Protein AF-A0A914DHG6-F1 (afdb_monomer_lite)

pLDDT: mean 71.98, std 15.8, range [32.78, 95.81]

Sequence (104 aa):
MEQVLNMDELKRLSQNQRNQMISGLKQQESMVSSSDRDVKLIAYLQTSIMEAADRCLQGCISKPGARLTKDEKNCLERCMNPYNKSCELLQRLQSDYFNEFQEY

InterPro domains:
  IPR004217 Tim10-like [PF02953] (42-88)
  IPR035427 Tim10-like domain superfamily [G3DSA:1.10.287.810] (41-96)
  IPR035427 Tim10-like domain superfamily [SSF144122] (45-97)

Organism: NCBI:txid290746

Radius of gyration: 16.19 Å; chains: 1; bounding box: 39×26×45 Å

Secondary structure (DSSP, 8-state):
------HHHHHHS-HHHHHHHHHHHHHHHHHS-TT-HHHHHHHHHHHHHHHHHHHHHHHH-SS--SS--HHHHHHHHHHHHHHHHHHHHHHHHHHHHHHHTT--

Structure (mmCIF, N/CA/C/O backbone):
data_AF-A0A914DHG6-F1
#
_entry.id   AF-A0A914DHG6-F1
#
loop_
_atom_site.group_PDB
_atom_site.id
_atom_site.type_symbol
_atom_site.label_atom_id
_atom_site.label_alt_id
_atom_site.label_comp_id
_atom_site.label_asym_id
_atom_site.label_entity_id
_atom_site.label_seq_id
_atom_site.pdbx_PDB_ins_code
_atom_site.Cartn_x
_atom_site.Cartn_y
_atom_site.Cartn_z
_atom_site.occupancy
_atom_site.B_iso_or_equiv
_atom_site.auth_seq_id
_atom_site.auth_comp_id
_atom_site.auth_asym_id
_atom_site.auth_atom_id
_atom_site.pdbx_PDB_model_num
ATOM 1 N N . MET A 1 1 ? -4.533 1.995 -17.298 1.00 32.78 1 MET A N 1
ATOM 2 C CA . MET A 1 1 ? -5.112 1.008 -16.362 1.00 32.78 1 MET A CA 1
ATOM 3 C C . MET A 1 1 ? -4.865 1.509 -14.951 1.00 32.78 1 MET A C 1
ATOM 5 O O . MET A 1 1 ? -3.813 1.238 -14.395 1.00 32.78 1 MET A O 1
ATOM 9 N N . GLU A 1 2 ? -5.788 2.287 -14.392 1.00 36.00 2 GLU A N 1
ATOM 10 C CA . GLU A 1 2 ? -5.742 2.650 -12.973 1.00 36.00 2 GLU A CA 1
ATOM 11 C C . GLU A 1 2 ? -6.435 1.543 -12.178 1.00 36.00 2 GLU A C 1
ATOM 13 O O . GLU A 1 2 ? -7.648 1.554 -11.984 1.00 36.00 2 GLU A O 1
ATOM 18 N N . GLN A 1 3 ? -5.670 0.543 -11.743 1.00 43.53 3 GLN A N 1
ATOM 19 C CA . GLN A 1 3 ? -6.111 -0.317 -10.649 1.00 43.53 3 GLN A CA 1
ATOM 20 C C . GLN A 1 3 ? -5.883 0.453 -9.349 1.00 43.53 3 GLN A C 1
ATOM 22 O O . GLN A 1 3 ? -4.907 0.243 -8.634 1.00 43.53 3 GLN A O 1
ATOM 27 N N . VAL A 1 4 ? -6.775 1.406 -9.072 1.00 44.69 4 VAL A N 1
ATOM 28 C CA . VAL A 1 4 ? -6.889 1.992 -7.738 1.00 44.69 4 VAL A CA 1
ATOM 29 C C . VAL A 1 4 ? -7.330 0.855 -6.825 1.00 44.69 4 VAL A C 1
ATOM 31 O O . VAL A 1 4 ? -8.473 0.408 -6.897 1.00 44.69 4 VAL A O 1
ATOM 34 N N . LEU A 1 5 ? -6.399 0.344 -6.016 1.00 49.69 5 LEU A N 1
ATOM 35 C CA . LEU A 1 5 ? -6.675 -0.630 -4.963 1.00 49.69 5 LEU A CA 1
ATOM 36 C C . LEU A 1 5 ? -7.847 -0.113 -4.125 1.00 49.69 5 LEU A C 1
ATOM 38 O O . L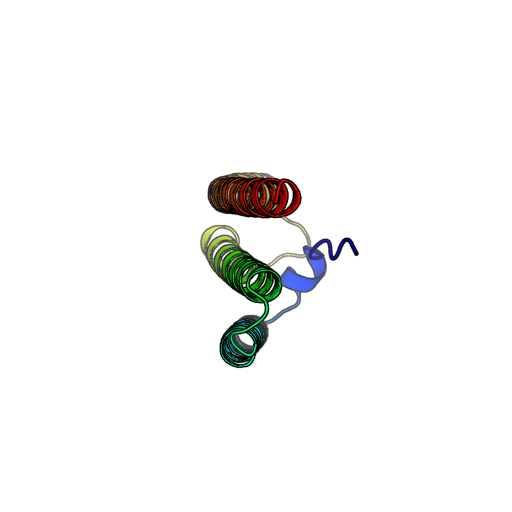EU A 1 5 ? -7.734 0.875 -3.396 1.00 49.69 5 LEU A O 1
ATOM 42 N N . ASN A 1 6 ? -9.000 -0.757 -4.279 1.00 50.97 6 ASN A N 1
ATOM 43 C CA . ASN A 1 6 ? -10.218 -0.350 -3.612 1.00 50.97 6 ASN A CA 1
ATOM 44 C C . ASN A 1 6 ? -10.088 -0.690 -2.121 1.00 50.97 6 ASN A C 1
ATOM 46 O O . ASN A 1 6 ? -10.106 -1.853 -1.715 1.00 50.97 6 ASN A O 1
ATOM 50 N N . MET A 1 7 ? -9.938 0.345 -1.294 1.00 46.38 7 MET A N 1
ATOM 51 C CA . MET A 1 7 ? -9.759 0.221 0.155 1.00 46.38 7 MET A CA 1
ATOM 52 C C . MET A 1 7 ? -10.894 -0.551 0.844 1.00 46.38 7 MET A C 1
ATOM 54 O O . MET A 1 7 ? -10.686 -1.103 1.924 1.00 46.38 7 MET A O 1
ATOM 58 N N . ASP A 1 8 ? -12.085 -0.612 0.244 1.00 49.22 8 ASP A N 1
ATOM 59 C CA . ASP A 1 8 ? -13.209 -1.390 0.773 1.00 49.22 8 ASP A CA 1
ATOM 60 C C . ASP A 1 8 ? -13.104 -2.892 0.466 1.00 49.22 8 ASP A C 1
ATOM 62 O O . ASP A 1 8 ? -13.642 -3.715 1.209 1.00 49.22 8 ASP A O 1
ATOM 66 N N . GLU A 1 9 ? -12.355 -3.268 -0.567 1.00 52.91 9 GLU A N 1
ATOM 67 C CA . GLU A 1 9 ? -12.056 -4.660 -0.908 1.00 52.91 9 GLU A CA 1
ATOM 68 C C . GLU A 1 9 ? -10.963 -5.220 0.014 1.00 52.91 9 GLU A C 1
ATOM 70 O O . GLU A 1 9 ? -11.119 -6.303 0.576 1.00 52.91 9 GLU A O 1
ATOM 75 N N . LEU A 1 10 ? -9.931 -4.420 0.316 1.00 50.31 10 LEU A N 1
ATOM 76 C CA . LEU A 1 10 ? -8.882 -4.762 1.290 1.00 50.31 10 LEU A CA 1
ATOM 77 C C . LEU A 1 10 ? -9.419 -5.010 2.712 1.00 50.31 10 LEU A C 1
ATOM 79 O O . LEU A 1 10 ? -8.898 -5.869 3.429 1.00 50.31 10 LEU A O 1
ATOM 83 N N . LYS A 1 11 ? -10.482 -4.295 3.111 1.00 50.12 11 LYS A N 1
ATOM 84 C CA . LYS A 1 11 ? -11.182 -4.503 4.395 1.00 50.12 11 LYS A CA 1
ATOM 85 C C . LYS A 1 11 ? -11.941 -5.827 4.459 1.00 50.12 11 LYS A C 1
ATOM 87 O O . LYS A 1 11 ? -12.147 -6.348 5.552 1.00 50.12 11 LYS A O 1
ATOM 92 N N . ARG A 1 12 ? -12.400 -6.340 3.313 1.00 55.03 12 ARG A N 1
ATOM 93 C CA . ARG A 1 12 ? -13.192 -7.576 3.221 1.00 55.03 12 ARG A CA 1
ATOM 94 C C . ARG A 1 12 ? -12.335 -8.833 3.161 1.00 55.03 12 ARG A C 1
ATOM 96 O O . ARG A 1 12 ? -12.843 -9.914 3.445 1.00 55.03 12 ARG A O 1
ATOM 103 N N . LEU A 1 13 ? -11.056 -8.700 2.823 1.00 54.78 13 LEU A N 1
ATOM 104 C CA . LEU A 1 13 ? -10.140 -9.829 2.780 1.00 54.78 13 LEU A CA 1
ATOM 105 C C . LEU A 1 13 ? -9.764 -10.246 4.203 1.00 54.78 13 LEU A C 1
ATOM 107 O O . LEU A 1 13 ? -9.200 -9.467 4.976 1.00 54.78 13 LEU A O 1
ATOM 111 N N . SER A 1 14 ? -10.063 -11.499 4.545 1.00 60.28 14 SER A N 1
ATOM 112 C CA . SER A 1 14 ? -9.537 -12.116 5.765 1.00 60.28 14 SER A CA 1
ATOM 113 C C . SER A 1 14 ? -8.003 -12.128 5.734 1.00 60.28 14 SER A C 1
ATOM 115 O O . SER A 1 14 ? -7.396 -12.137 4.662 1.00 60.28 14 SER A O 1
ATOM 117 N N . GLN A 1 15 ? -7.363 -12.182 6.905 1.00 60.97 15 GLN A N 1
ATOM 118 C CA . GLN A 1 15 ? -5.902 -12.280 7.034 1.00 60.97 15 GLN A CA 1
ATOM 119 C C . GLN A 1 15 ? -5.308 -13.367 6.112 1.00 60.97 15 GLN A C 1
ATOM 121 O O . GLN A 1 15 ? -4.309 -13.147 5.436 1.00 60.97 15 GLN A O 1
ATOM 126 N N . ASN A 1 16 ? -5.980 -14.520 6.016 1.00 58.94 16 ASN A N 1
ATOM 127 C CA . ASN A 1 16 ? -5.567 -15.622 5.147 1.00 58.94 16 ASN A CA 1
ATOM 128 C C . ASN A 1 16 ? -5.695 -15.294 3.654 1.00 58.94 16 ASN A C 1
ATOM 130 O O . ASN A 1 16 ? -4.815 -15.661 2.882 1.00 58.94 16 ASN A O 1
ATOM 134 N N . GLN A 1 17 ? -6.744 -14.582 3.238 1.00 64.62 17 GLN A N 1
ATOM 135 C CA . GLN A 1 17 ? -6.901 -14.156 1.844 1.00 64.62 17 GLN A CA 1
ATOM 136 C C . GLN A 1 17 ? -5.867 -13.095 1.451 1.00 64.62 17 GLN A C 1
ATOM 138 O O . GLN A 1 17 ? -5.327 -13.161 0.350 1.00 64.62 17 GLN A O 1
ATOM 143 N N . ARG A 1 18 ? -5.534 -12.160 2.355 1.00 66.44 18 ARG A N 1
ATOM 144 C CA . ARG A 1 18 ? -4.437 -11.202 2.133 1.00 66.44 18 ARG A CA 1
ATOM 145 C C . ARG A 1 18 ? -3.102 -11.925 1.944 1.00 66.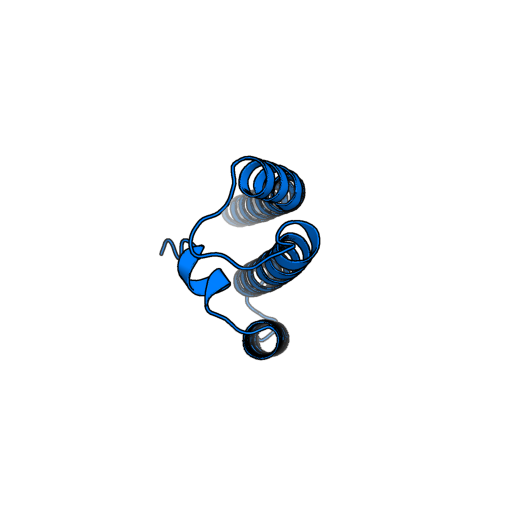44 18 ARG A C 1
ATOM 147 O O . ARG A 1 18 ? -2.405 -11.672 0.966 1.00 66.44 18 ARG A O 1
ATOM 154 N N . ASN A 1 19 ? -2.804 -12.894 2.810 1.00 67.88 19 ASN A N 1
ATOM 155 C CA . ASN A 1 19 ? -1.587 -13.705 2.721 1.00 67.88 19 ASN A CA 1
ATOM 156 C C . ASN A 1 19 ? -1.515 -14.519 1.421 1.00 67.88 19 ASN A C 1
ATOM 158 O O . ASN A 1 19 ? -0.463 -14.565 0.786 1.00 67.88 19 ASN A O 1
ATOM 162 N N . GLN A 1 20 ? -2.629 -15.126 0.997 1.00 71.75 20 GLN A N 1
ATOM 163 C CA . GLN A 1 20 ? -2.702 -15.860 -0.270 1.00 71.75 20 GLN A CA 1
ATOM 164 C C . GLN A 1 20 ? -2.444 -14.945 -1.471 1.00 71.75 20 GLN A C 1
ATOM 166 O O . GLN A 1 20 ? -1.668 -15.302 -2.355 1.00 71.75 20 GLN A O 1
ATOM 171 N N . MET A 1 21 ? -3.015 -13.741 -1.478 1.00 67.88 21 MET A N 1
ATOM 172 C CA . MET A 1 21 ? -2.834 -12.789 -2.574 1.00 67.88 21 MET A CA 1
ATOM 173 C C . MET A 1 21 ? -1.386 -12.271 -2.652 1.00 67.88 21 MET A C 1
ATOM 175 O O . MET A 1 21 ? -0.796 -12.274 -3.730 1.00 67.88 21 MET A O 1
ATOM 179 N N . ILE A 1 22 ? -0.772 -11.925 -1.511 1.00 68.88 22 ILE A N 1
ATOM 180 C CA . ILE A 1 22 ? 0.653 -11.547 -1.435 1.00 68.88 22 ILE A CA 1
ATOM 181 C C . ILE A 1 22 ? 1.544 -12.700 -1.913 1.00 68.88 22 ILE A C 1
ATOM 183 O O . ILE A 1 22 ? 2.493 -12.482 -2.662 1.00 68.88 22 ILE A O 1
ATOM 187 N N . SER A 1 23 ? 1.239 -13.937 -1.510 1.00 70.25 23 SER A N 1
ATOM 188 C CA . SER A 1 23 ? 2.006 -15.108 -1.948 1.00 70.25 23 SER A CA 1
ATOM 189 C C . SER A 1 23 ? 1.905 -15.341 -3.458 1.00 70.25 23 SER A C 1
ATOM 191 O O . SER A 1 23 ? 2.910 -15.664 -4.085 1.00 70.25 23 SER A O 1
ATOM 193 N N . GLY A 1 24 ? 0.729 -15.096 -4.047 1.00 69.25 24 GLY A N 1
ATOM 194 C CA . GLY A 1 24 ? 0.508 -15.179 -5.487 1.00 69.25 24 GLY A CA 1
ATOM 195 C C . GLY A 1 24 ? 1.314 -14.137 -6.259 1.00 69.25 24 GLY A C 1
ATOM 196 O O . GLY A 1 24 ? 1.945 -14.484 -7.251 1.00 69.25 24 GLY A O 1
ATOM 197 N N . LEU A 1 25 ? 1.380 -12.895 -5.769 1.00 67.19 25 LEU A N 1
ATOM 198 C CA . LEU A 1 25 ? 2.200 -11.845 -6.386 1.00 67.19 25 LEU A CA 1
ATOM 199 C C . LEU A 1 25 ? 3.698 -12.127 -6.297 1.00 67.19 25 LEU A C 1
ATOM 201 O O . LEU A 1 25 ? 4.400 -11.972 -7.290 1.00 67.19 25 LEU A O 1
ATOM 205 N N . LYS A 1 26 ? 4.188 -12.616 -5.152 1.00 65.38 26 LYS A N 1
ATOM 206 C CA . LYS A 1 26 ? 5.588 -13.059 -5.014 1.00 65.38 26 LYS A CA 1
ATOM 207 C C . LYS A 1 26 ? 5.927 -14.181 -5.985 1.00 65.38 26 LYS A C 1
ATOM 209 O O . LYS A 1 26 ? 7.003 -14.209 -6.577 1.00 65.38 26 LYS A O 1
ATOM 214 N N . GLN A 1 27 ? 5.001 -15.121 -6.146 1.00 66.75 27 GLN A N 1
ATOM 215 C CA . GLN A 1 27 ? 5.158 -16.204 -7.102 1.00 66.75 27 GLN A CA 1
ATOM 216 C C . GLN A 1 27 ? 5.160 -15.662 -8.537 1.00 66.75 27 GLN A C 1
ATOM 218 O O . GLN A 1 27 ? 6.007 -16.059 -9.333 1.00 66.75 27 GLN A O 1
ATOM 223 N N . GLN A 1 28 ? 4.302 -14.687 -8.840 1.00 62.16 28 GLN A N 1
ATOM 224 C CA . GLN A 1 28 ? 4.268 -13.999 -10.126 1.00 62.16 28 GLN A CA 1
ATOM 225 C C . GLN A 1 28 ? 5.579 -13.252 -10.405 1.00 62.16 28 GLN A C 1
ATOM 227 O O . GLN A 1 28 ? 6.134 -13.425 -11.482 1.00 62.16 28 GLN A O 1
ATOM 232 N N . GLU A 1 29 ? 6.138 -12.539 -9.422 1.00 59.50 29 GLU A N 1
ATOM 233 C CA . GLU A 1 29 ? 7.449 -11.876 -9.488 1.00 59.50 29 GLU A CA 1
ATOM 234 C C . GLU A 1 29 ? 8.574 -12.866 -9.840 1.00 59.50 29 GLU A C 1
ATOM 236 O O . GLU A 1 29 ? 9.414 -12.576 -10.692 1.00 59.50 2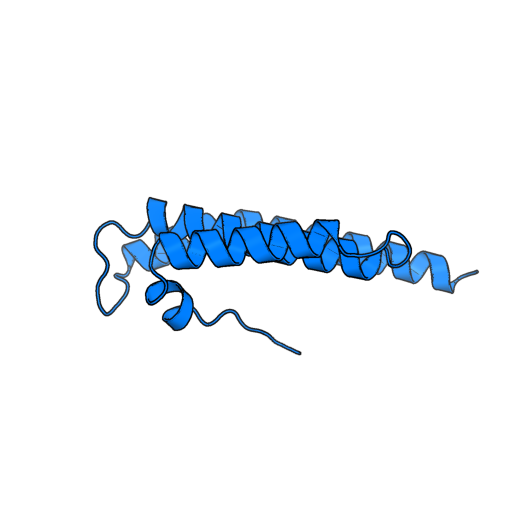9 GLU A O 1
ATOM 241 N N . SER A 1 30 ? 8.546 -14.075 -9.267 1.00 58.75 30 SER A N 1
ATOM 242 C CA . SER A 1 30 ? 9.499 -15.143 -9.609 1.00 58.75 30 SER A CA 1
ATOM 243 C C . SER A 1 30 ? 9.254 -15.817 -10.967 1.00 58.75 30 SER A C 1
ATOM 245 O O . SER A 1 30 ? 10.167 -16.438 -11.510 1.00 58.75 30 SER A O 1
ATOM 247 N N . MET A 1 31 ? 8.041 -15.704 -11.518 1.00 56.72 31 MET A N 1
ATOM 248 C CA . MET A 1 31 ? 7.638 -16.302 -12.797 1.00 56.72 31 MET A CA 1
ATOM 249 C C . MET A 1 31 ? 7.834 -15.362 -13.994 1.00 56.72 31 MET A C 1
ATOM 251 O O . MET A 1 31 ? 7.817 -15.833 -15.131 1.00 56.72 31 MET A O 1
ATOM 255 N N . VAL A 1 32 ? 8.042 -14.057 -13.775 1.00 57.88 32 VAL A N 1
ATOM 256 C CA . VAL A 1 32 ? 8.389 -13.124 -14.855 1.00 57.88 32 VAL A CA 1
ATOM 257 C C . VAL A 1 32 ? 9.789 -13.462 -15.377 1.00 57.88 32 VAL A C 1
ATOM 259 O O . VAL A 1 32 ? 10.807 -13.190 -14.733 1.00 57.88 32 VAL A O 1
ATOM 262 N N . SER A 1 33 ? 9.841 -14.065 -16.565 1.00 52.09 33 SER A N 1
ATOM 263 C CA . SER A 1 33 ? 11.072 -14.347 -17.305 1.00 52.09 33 SER A CA 1
ATOM 264 C C . SER A 1 33 ? 11.933 -13.087 -17.438 1.00 52.09 33 SER A C 1
ATOM 266 O O . SER A 1 33 ? 11.443 -11.986 -17.674 1.00 52.09 33 SER A O 1
ATOM 268 N N . SER A 1 34 ? 13.241 -13.256 -17.257 1.00 50.66 34 SER A N 1
ATOM 269 C CA . SER A 1 34 ? 14.262 -12.234 -16.994 1.00 50.66 34 SER A CA 1
ATOM 270 C C . SER A 1 34 ? 14.476 -11.138 -18.051 1.00 50.66 34 SER A C 1
ATOM 272 O O . SER A 1 34 ? 15.377 -10.320 -17.859 1.00 50.66 34 SER A O 1
ATOM 274 N N . SER A 1 35 ? 13.690 -11.098 -19.123 1.00 52.12 35 SER A N 1
ATOM 275 C CA . SER A 1 35 ? 13.904 -10.246 -20.296 1.00 52.12 35 SER A CA 1
ATOM 276 C C . SER A 1 35 ? 13.215 -8.878 -20.248 1.00 52.12 35 SER A C 1
ATOM 278 O O . SER A 1 35 ? 13.768 -7.945 -20.818 1.00 52.12 35 SER A O 1
ATOM 280 N N . ASP A 1 36 ? 12.109 -8.705 -19.516 1.00 54.91 36 ASP A N 1
ATOM 281 C CA . ASP A 1 36 ? 11.431 -7.401 -19.408 1.00 54.91 36 ASP A CA 1
ATOM 282 C C . ASP A 1 36 ? 11.686 -6.762 -18.036 1.00 54.91 36 ASP A C 1
ATOM 284 O O . ASP A 1 36 ? 10.999 -7.043 -17.048 1.00 54.91 36 ASP A O 1
ATOM 288 N N . ARG A 1 37 ? 12.703 -5.891 -17.956 1.00 58.28 37 ARG A N 1
ATOM 289 C CA . ARG A 1 37 ? 13.027 -5.133 -16.728 1.00 58.28 37 ARG A CA 1
ATOM 290 C C . ARG A 1 37 ? 11.829 -4.322 -16.223 1.00 58.28 37 ARG A C 1
ATOM 292 O O . ARG A 1 37 ? 11.645 -4.217 -15.011 1.00 58.28 37 ARG A O 1
ATOM 299 N N . ASP A 1 38 ? 10.993 -3.836 -17.138 1.00 59.47 38 ASP A N 1
ATOM 300 C CA . ASP A 1 38 ? 9.804 -3.048 -16.814 1.00 59.47 38 ASP A CA 1
ATOM 301 C C . ASP A 1 38 ? 8.741 -3.858 -16.067 1.00 59.47 38 ASP A C 1
ATOM 303 O O . ASP A 1 38 ? 8.124 -3.365 -15.123 1.00 59.47 38 ASP A O 1
ATOM 307 N N . VAL A 1 39 ? 8.573 -5.135 -16.419 1.00 64.38 39 VAL A N 1
ATOM 308 C CA . VAL A 1 39 ? 7.585 -6.011 -15.776 1.00 64.38 39 VAL A CA 1
ATOM 309 C C . VAL A 1 39 ? 8.041 -6.405 -14.366 1.00 64.38 39 VAL A C 1
ATOM 311 O O . VAL A 1 39 ? 7.216 -6.511 -13.457 1.00 64.38 39 VAL A O 1
ATOM 314 N N . LYS A 1 40 ? 9.356 -6.544 -14.138 1.00 69.31 40 LYS A N 1
ATOM 315 C CA . LYS A 1 40 ? 9.915 -6.847 -12.808 1.00 69.31 40 LYS A CA 1
ATOM 316 C C . LYS A 1 40 ? 9.694 -5.729 -11.799 1.00 69.31 40 LYS A C 1
ATOM 318 O O . LYS A 1 40 ? 9.328 -6.015 -10.662 1.00 69.31 40 LYS A O 1
ATOM 323 N N . LEU A 1 41 ? 9.898 -4.471 -12.193 1.00 72.88 41 LEU A N 1
ATOM 324 C CA . LEU A 1 41 ? 9.697 -3.361 -11.264 1.00 72.88 41 LEU A CA 1
ATOM 325 C C . LEU A 1 41 ? 8.218 -3.200 -10.902 1.00 72.88 41 LEU A C 1
ATOM 327 O O . LEU A 1 41 ? 7.900 -2.989 -9.735 1.00 72.88 41 LEU A O 1
ATOM 331 N N . ILE A 1 42 ? 7.312 -3.373 -11.869 1.00 71.69 42 ILE A N 1
ATOM 332 C CA . ILE A 1 42 ? 5.867 -3.342 -11.615 1.00 71.69 42 ILE A CA 1
ATOM 333 C C . ILE A 1 42 ? 5.467 -4.450 -10.631 1.00 71.69 42 ILE A C 1
ATOM 335 O O . ILE A 1 42 ? 4.767 -4.164 -9.661 1.00 71.69 42 ILE A O 1
ATOM 339 N N . ALA A 1 43 ? 5.944 -5.684 -10.829 1.00 73.12 43 ALA A N 1
ATOM 340 C CA . ALA A 1 43 ? 5.665 -6.797 -9.919 1.00 73.12 43 ALA A CA 1
ATOM 341 C C . ALA A 1 43 ? 6.209 -6.535 -8.501 1.00 73.12 43 ALA A C 1
ATOM 343 O O . ALA A 1 43 ? 5.481 -6.693 -7.521 1.00 73.12 43 ALA A O 1
ATOM 344 N N . TYR A 1 44 ? 7.448 -6.046 -8.388 1.00 78.38 44 TYR A N 1
ATOM 345 C CA . TYR A 1 44 ? 8.049 -5.670 -7.106 1.00 78.38 44 TYR A CA 1
ATOM 346 C C . TYR A 1 44 ? 7.246 -4.575 -6.385 1.00 78.38 44 TYR A C 1
ATOM 348 O O . TYR A 1 44 ? 6.987 -4.671 -5.181 1.00 78.38 44 TYR A O 1
ATOM 356 N N . LEU A 1 45 ? 6.817 -3.537 -7.112 1.00 79.31 45 LEU A N 1
ATOM 357 C CA . LEU A 1 45 ? 5.991 -2.455 -6.571 1.00 79.31 45 LEU A CA 1
ATOM 358 C C . LEU A 1 45 ? 4.629 -2.977 -6.099 1.00 79.31 45 LEU A C 1
ATOM 360 O O . LEU A 1 45 ? 4.183 -2.611 -5.013 1.00 79.31 45 LEU A O 1
ATOM 364 N N . GLN A 1 46 ? 3.989 -3.863 -6.868 1.00 77.44 46 GLN A N 1
ATOM 365 C CA . GLN A 1 46 ? 2.717 -4.486 -6.494 1.00 77.44 46 GLN A CA 1
ATOM 366 C C . GLN A 1 46 ? 2.843 -5.307 -5.205 1.00 77.44 46 GLN A C 1
ATOM 368 O O . GLN A 1 46 ? 2.051 -5.112 -4.278 1.00 77.44 46 GLN A O 1
ATOM 373 N N . THR A 1 47 ? 3.864 -6.164 -5.104 1.00 83.00 47 THR A N 1
ATOM 374 C CA . THR A 1 47 ? 4.152 -6.929 -3.882 1.00 83.00 47 THR A CA 1
ATOM 375 C C . THR A 1 47 ? 4.406 -5.989 -2.701 1.00 83.00 47 THR A C 1
ATOM 377 O O . THR A 1 47 ? 3.796 -6.141 -1.642 1.00 83.00 47 THR A O 1
ATOM 380 N N . SER A 1 48 ? 5.251 -4.973 -2.892 1.00 80.94 48 SER A N 1
ATOM 381 C CA . SER A 1 48 ? 5.636 -4.021 -1.842 1.00 80.94 48 SER A CA 1
ATOM 382 C C . SER A 1 48 ? 4.448 -3.220 -1.308 1.00 80.94 48 SER A C 1
ATOM 384 O O . SER A 1 48 ? 4.301 -3.062 -0.095 1.00 80.94 48 SER A O 1
ATOM 386 N N . ILE A 1 49 ? 3.569 -2.741 -2.194 1.00 83.88 49 ILE A N 1
ATOM 387 C CA . ILE A 1 49 ? 2.355 -2.007 -1.815 1.00 83.88 49 ILE A CA 1
ATOM 388 C C . ILE A 1 49 ? 1.409 -2.908 -1.020 1.00 83.88 49 ILE A C 1
ATOM 390 O O . ILE A 1 49 ? 0.838 -2.462 -0.024 1.00 83.88 49 ILE A O 1
ATOM 394 N N . MET A 1 50 ? 1.249 -4.173 -1.412 1.00 83.94 50 MET A N 1
ATOM 395 C CA . MET A 1 50 ? 0.367 -5.090 -0.688 1.00 83.94 50 MET A CA 1
ATOM 396 C C . MET A 1 50 ? 0.918 -5.500 0.678 1.00 83.94 50 MET A C 1
ATOM 398 O O . MET A 1 50 ? 0.153 -5.564 1.641 1.00 83.94 50 MET A O 1
ATOM 402 N N . GLU A 1 51 ? 2.228 -5.713 0.803 1.00 86.06 51 GLU A N 1
ATOM 403 C CA . GLU A 1 51 ? 2.863 -5.933 2.107 1.00 86.06 51 GLU A CA 1
ATOM 404 C C . GLU A 1 51 ? 2.736 -4.710 3.021 1.00 86.06 51 GLU A C 1
ATOM 406 O O . GLU A 1 51 ? 2.443 -4.847 4.212 1.00 86.06 51 GLU A O 1
ATOM 411 N N . ALA A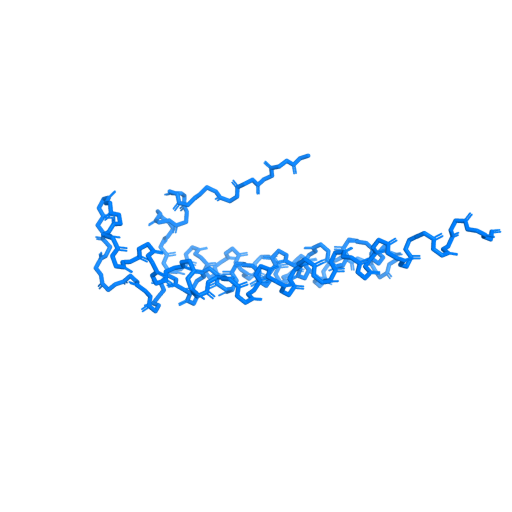 1 52 ? 2.923 -3.508 2.471 1.00 87.31 52 ALA A N 1
ATOM 412 C CA . ALA A 1 52 ? 2.725 -2.261 3.197 1.00 87.31 52 ALA A CA 1
ATOM 413 C C . ALA A 1 52 ? 1.275 -2.117 3.671 1.00 87.31 52 ALA A C 1
ATOM 415 O O . ALA A 1 52 ? 1.034 -1.815 4.840 1.00 87.31 52 ALA A O 1
ATOM 416 N N . ALA A 1 53 ? 0.311 -2.402 2.793 1.00 86.94 53 ALA A N 1
ATOM 417 C CA . ALA A 1 53 ? -1.105 -2.327 3.114 1.00 86.94 53 ALA A CA 1
ATOM 418 C C . ALA A 1 53 ? -1.487 -3.294 4.245 1.00 86.94 53 ALA A C 1
ATOM 420 O O . ALA A 1 53 ? -2.195 -2.892 5.168 1.00 86.94 53 ALA A O 1
ATOM 421 N N . ASP A 1 54 ? -0.987 -4.533 4.234 1.00 88.44 54 ASP A N 1
ATOM 422 C CA . ASP A 1 54 ? -1.252 -5.496 5.308 1.00 88.44 54 ASP A CA 1
ATOM 423 C C . ASP A 1 54 ? -0.638 -5.053 6.649 1.00 88.44 54 ASP A C 1
ATOM 425 O O . ASP A 1 54 ? -1.325 -5.057 7.674 1.00 88.44 54 ASP A O 1
ATOM 429 N N . ARG A 1 55 ? 0.609 -4.560 6.646 1.00 90.44 55 ARG A N 1
ATOM 430 C CA . ARG A 1 55 ? 1.248 -3.997 7.851 1.00 90.44 55 ARG A CA 1
ATOM 431 C C . ARG A 1 55 ? 0.485 -2.795 8.399 1.00 90.44 55 ARG A C 1
ATOM 433 O O . ARG A 1 55 ? 0.250 -2.714 9.604 1.00 90.44 55 ARG A O 1
ATOM 440 N N . CYS A 1 56 ? 0.087 -1.867 7.532 1.00 91.75 56 CYS A N 1
ATOM 441 C CA . CYS A 1 56 ? -0.636 -0.668 7.940 1.00 91.75 56 CYS A CA 1
ATOM 442 C C . CYS A 1 56 ? -2.043 -0.995 8.443 1.00 91.75 56 CYS A C 1
ATOM 444 O O . CYS A 1 56 ? -2.480 -0.409 9.429 1.00 91.75 56 CYS A O 1
ATOM 446 N N . LEU A 1 57 ? -2.736 -1.966 7.841 1.00 90.50 57 LEU A N 1
ATOM 447 C CA . LEU A 1 57 ? -4.025 -2.432 8.348 1.00 90.50 57 LEU A CA 1
ATOM 448 C C . LEU A 1 57 ? -3.891 -3.056 9.738 1.00 90.50 57 LEU A C 1
ATOM 450 O O . LEU A 1 57 ? -4.656 -2.697 10.626 1.00 90.50 57 LEU A O 1
ATOM 454 N N . GLN A 1 58 ? -2.911 -3.933 9.958 1.00 89.69 58 GLN A N 1
ATOM 455 C CA . GLN A 1 58 ? -2.689 -4.544 11.274 1.00 89.69 58 GLN A CA 1
ATOM 456 C C . GLN A 1 58 ? -2.282 -3.522 12.341 1.00 89.69 58 GLN A C 1
ATOM 458 O O . GLN A 1 58 ? -2.737 -3.605 13.478 1.00 89.69 58 GLN A O 1
ATOM 463 N N . GLY A 1 59 ? -1.428 -2.561 11.980 1.00 90.75 59 GLY A N 1
ATOM 464 C CA . GLY A 1 59 ? -0.923 -1.553 12.911 1.00 90.75 59 GLY A CA 1
ATOM 465 C C . GLY A 1 59 ? -1.931 -0.452 13.240 1.00 90.75 59 GLY A C 1
ATOM 466 O O . GLY A 1 59 ? -1.937 0.052 14.360 1.00 90.75 59 GLY A O 1
ATOM 467 N N . CYS A 1 60 ? -2.784 -0.077 12.284 1.00 91.06 60 CYS A N 1
ATOM 468 C CA . CYS A 1 60 ? -3.707 1.044 12.446 1.00 91.06 60 CYS A CA 1
ATOM 469 C C . CYS A 1 60 ? -5.138 0.629 12.794 1.00 91.06 60 CYS A C 1
ATOM 471 O O . CYS A 1 60 ? -5.842 1.434 13.396 1.00 91.06 60 CYS A O 1
ATOM 473 N N . ILE A 1 61 ? -5.589 -0.579 12.433 1.00 89.25 61 ILE A N 1
ATOM 474 C CA . ILE A 1 61 ? -6.986 -1.005 12.619 1.00 89.25 61 ILE A CA 1
ATOM 475 C C . ILE A 1 61 ? -7.087 -1.986 13.786 1.00 89.25 61 ILE A C 1
ATOM 477 O O . ILE A 1 61 ? -6.915 -3.192 13.633 1.00 89.25 61 ILE A O 1
ATOM 481 N N . SER A 1 62 ? -7.410 -1.467 14.972 1.00 81.31 62 SER A N 1
ATOM 482 C CA . SER A 1 62 ? -7.534 -2.283 16.190 1.00 81.31 62 SER A CA 1
ATOM 483 C C . SER A 1 62 ? -8.869 -3.028 16.283 1.00 81.31 62 SER A C 1
ATOM 485 O O . SER A 1 62 ? -8.957 -4.073 16.926 1.00 81.31 62 SER A O 1
ATOM 487 N N . LYS A 1 63 ? -9.931 -2.482 15.677 1.00 78.94 63 LYS A N 1
ATOM 488 C CA . LYS A 1 63 ? -11.267 -3.089 15.639 1.00 78.94 63 LYS A CA 1
ATOM 489 C C . LYS A 1 63 ? -11.863 -2.918 14.243 1.00 78.94 63 LYS A C 1
ATOM 491 O O . LYS A 1 63 ? -12.277 -1.813 13.903 1.00 78.94 63 LYS A O 1
ATOM 496 N N . PRO A 1 64 ? -11.952 -3.991 13.443 1.00 73.44 64 PRO A N 1
ATOM 497 C CA . PRO A 1 64 ? -12.581 -3.926 12.132 1.00 73.44 64 PRO A CA 1
ATOM 498 C C . PRO A 1 64 ? -14.047 -3.489 12.269 1.00 73.44 64 PRO A C 1
ATOM 500 O O . PRO A 1 64 ? -14.868 -4.203 12.843 1.00 73.44 64 PRO A O 1
ATOM 503 N N . GLY A 1 65 ? -14.368 -2.298 11.769 1.00 70.56 65 GLY A N 1
ATOM 504 C CA . GLY A 1 65 ? -15.718 -1.737 11.748 1.00 70.56 65 GLY A CA 1
ATOM 505 C C . GLY A 1 65 ? -16.150 -1.360 10.331 1.00 70.56 65 GLY A C 1
ATOM 506 O O . GLY A 1 65 ? -15.343 -1.315 9.406 1.00 70.56 65 GLY A O 1
ATOM 507 N N . ALA A 1 66 ? -17.434 -1.043 10.147 1.00 73.56 66 ALA A N 1
ATOM 508 C CA . ALA A 1 66 ? -17.972 -0.663 8.835 1.00 73.56 66 ALA A CA 1
ATOM 509 C C . ALA A 1 66 ? -17.386 0.656 8.288 1.00 73.56 66 ALA A C 1
ATOM 511 O O . ALA A 1 66 ? -17.475 0.928 7.091 1.00 73.56 66 ALA A O 1
ATOM 512 N N . ARG A 1 67 ? -16.807 1.500 9.152 1.00 81.00 67 ARG A N 1
ATOM 513 C CA . ARG A 1 67 ? -16.196 2.781 8.782 1.00 81.00 67 ARG A CA 1
ATOM 514 C C . ARG A 1 67 ? -14.921 3.004 9.576 1.00 81.00 67 ARG A C 1
ATOM 516 O O . ARG A 1 67 ? -14.875 2.692 10.759 1.00 81.00 67 ARG A O 1
ATOM 523 N N . LEU A 1 68 ? -13.936 3.605 8.914 1.00 83.44 68 LEU A N 1
ATOM 524 C CA . LEU A 1 68 ? -12.710 4.061 9.555 1.00 83.44 68 LEU A CA 1
ATOM 525 C C . LEU A 1 68 ? -13.001 5.302 10.397 1.00 83.44 68 LEU A C 1
ATOM 527 O O . LEU A 1 68 ? -13.601 6.269 9.906 1.00 83.44 68 LEU A O 1
ATOM 531 N N . THR A 1 69 ? -12.535 5.283 11.637 1.00 88.75 69 THR A N 1
ATOM 532 C CA . THR A 1 69 ? -12.468 6.462 12.499 1.00 88.75 69 THR A CA 1
ATOM 533 C C . THR A 1 69 ? -11.481 7.486 11.930 1.00 88.75 69 THR A C 1
ATOM 535 O O . THR A 1 69 ? -10.664 7.190 11.055 1.00 88.75 69 THR A O 1
ATOM 538 N N . LYS A 1 70 ? -11.556 8.730 12.411 1.00 90.81 70 LYS A N 1
ATOM 539 C CA . LYS A 1 70 ? -10.622 9.788 12.000 1.00 90.81 70 LYS A CA 1
ATOM 540 C C . LYS A 1 70 ? -9.169 9.409 12.314 1.00 90.81 70 LYS A C 1
ATOM 542 O O . LYS A 1 70 ? -8.291 9.649 11.492 1.00 90.81 70 LYS A O 1
ATOM 547 N N . ASP A 1 71 ? -8.937 8.780 13.460 1.00 90.94 71 ASP A N 1
ATOM 548 C CA . ASP A 1 71 ? -7.595 8.398 13.901 1.00 90.94 71 ASP A CA 1
ATOM 549 C C . ASP A 1 71 ? -7.037 7.228 13.087 1.00 90.94 71 ASP A C 1
ATOM 551 O O . ASP A 1 71 ? -5.880 7.274 12.678 1.00 90.94 71 ASP A O 1
ATOM 555 N N . GLU A 1 72 ? -7.868 6.238 12.746 1.00 90.19 72 GLU A N 1
ATOM 556 C CA . GLU A 1 72 ? -7.481 5.145 11.843 1.00 90.19 72 GLU A CA 1
ATOM 557 C C . GLU A 1 72 ? -7.111 5.662 10.449 1.00 90.19 72 GLU A C 1
ATOM 559 O O . GLU A 1 72 ? -6.110 5.228 9.882 1.00 90.19 72 GLU A O 1
ATOM 564 N N . LYS A 1 73 ? -7.866 6.630 9.906 1.00 91.12 73 LYS A N 1
ATOM 565 C CA . LYS A 1 73 ? -7.528 7.276 8.625 1.00 91.12 73 LYS A CA 1
ATOM 566 C C . LYS A 1 73 ? -6.177 7.983 8.695 1.00 91.12 73 LYS A C 1
ATOM 568 O O . LYS A 1 73 ? -5.309 7.717 7.870 1.00 91.12 73 LYS A O 1
ATOM 573 N N . ASN A 1 74 ? -5.981 8.820 9.714 1.00 93.62 74 ASN A N 1
ATOM 574 C CA . ASN A 1 74 ? -4.726 9.546 9.911 1.00 93.62 74 ASN A CA 1
ATOM 575 C C . ASN A 1 74 ? -3.537 8.590 10.109 1.00 93.62 74 ASN A C 1
ATOM 577 O O . ASN A 1 74 ? -2.433 8.863 9.637 1.00 93.62 74 ASN A O 1
ATOM 581 N N . CYS A 1 75 ? -3.74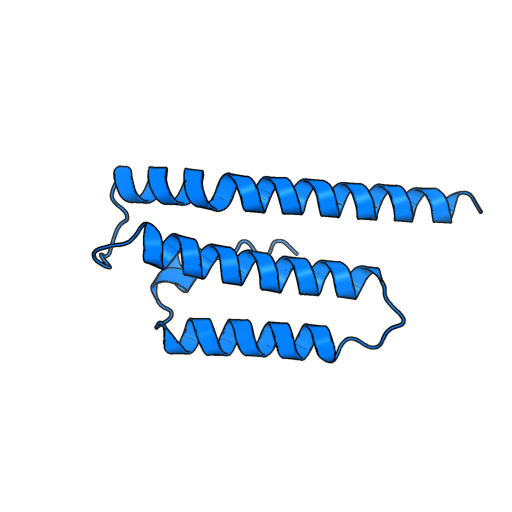3 7.472 10.812 1.00 94.06 75 CYS A N 1
ATOM 582 C CA . CYS A 1 75 ? -2.726 6.442 10.994 1.00 94.06 75 CYS A CA 1
ATOM 583 C C . CYS A 1 75 ? -2.364 5.779 9.662 1.00 94.06 75 CYS A C 1
ATOM 585 O O . CYS A 1 75 ? -1.183 5.710 9.326 1.00 94.06 75 CYS A O 1
ATOM 587 N N . LEU A 1 76 ? -3.362 5.347 8.882 1.00 93.00 76 LEU A N 1
ATOM 588 C CA . LEU A 1 76 ? -3.146 4.714 7.580 1.00 93.00 76 LEU A CA 1
ATOM 589 C C . LEU A 1 76 ? -2.412 5.644 6.610 1.00 93.00 76 LEU A C 1
ATOM 591 O O . LEU A 1 76 ? -1.456 5.212 5.971 1.00 93.00 76 LEU A O 1
ATOM 595 N N . GLU A 1 77 ? -2.802 6.919 6.542 1.00 92.44 77 GLU A N 1
ATOM 596 C CA . GLU A 1 77 ? -2.121 7.922 5.715 1.00 92.44 77 GLU A CA 1
ATOM 597 C C . GLU A 1 77 ? -0.649 8.065 6.108 1.00 92.44 77 GLU A C 1
ATOM 599 O O . GLU A 1 77 ? 0.233 8.001 5.253 1.00 92.44 77 GLU A O 1
ATOM 604 N N . ARG A 1 78 ? -0.358 8.195 7.408 1.00 95.81 78 ARG A N 1
ATOM 605 C CA . ARG A 1 78 ? 1.025 8.287 7.902 1.00 95.81 78 ARG A CA 1
ATOM 606 C C . ARG A 1 78 ? 1.822 7.015 7.637 1.00 95.81 78 ARG A C 1
ATOM 608 O O . ARG A 1 78 ? 2.996 7.111 7.294 1.00 95.81 78 ARG A O 1
ATOM 615 N N . CYS A 1 79 ? 1.193 5.854 7.794 1.00 94.50 79 CYS A N 1
ATOM 616 C CA . CYS A 1 79 ? 1.826 4.557 7.601 1.00 94.50 79 CYS A CA 1
ATOM 617 C C . CYS A 1 79 ? 2.161 4.293 6.126 1.00 94.50 79 CYS A C 1
ATOM 619 O O . CYS A 1 79 ? 3.263 3.840 5.832 1.00 94.50 79 CYS A O 1
ATOM 621 N N . MET A 1 80 ? 1.257 4.629 5.198 1.00 92.38 80 MET A N 1
ATOM 622 C CA . MET A 1 80 ? 1.446 4.399 3.758 1.00 92.38 80 MET A CA 1
ATOM 623 C C . MET A 1 80 ? 2.324 5.452 3.072 1.00 92.38 80 MET A C 1
ATOM 625 O O . MET A 1 80 ? 2.993 5.136 2.091 1.00 92.38 80 MET A O 1
ATOM 629 N N . ASN A 1 81 ? 2.374 6.686 3.585 1.00 91.38 81 ASN A N 1
ATOM 630 C CA . ASN A 1 81 ? 3.161 7.783 3.008 1.00 91.38 81 ASN A CA 1
ATOM 631 C C . ASN A 1 81 ? 4.624 7.422 2.652 1.00 91.38 81 ASN A C 1
ATOM 633 O O . ASN A 1 81 ? 5.036 7.706 1.527 1.00 91.38 81 ASN A O 1
ATOM 637 N N . PRO A 1 82 ? 5.433 6.792 3.532 1.00 88.12 82 PRO A N 1
ATOM 638 C CA . PRO A 1 82 ? 6.796 6.399 3.170 1.00 88.12 82 PRO A CA 1
ATOM 639 C C . PRO A 1 82 ? 6.847 5.400 2.005 1.00 88.12 82 PRO A C 1
ATOM 641 O O . PRO A 1 82 ? 7.698 5.550 1.133 1.00 88.12 82 PRO A O 1
ATOM 644 N N . TYR A 1 83 ? 5.920 4.442 1.934 1.00 85.75 83 TYR A N 1
ATOM 645 C CA . TYR A 1 83 ? 5.866 3.474 0.834 1.00 85.75 83 TYR A CA 1
ATOM 646 C C . TYR A 1 83 ? 5.475 4.133 -0.488 1.00 85.75 83 TYR A C 1
ATOM 648 O O . TYR A 1 83 ? 6.096 3.853 -1.510 1.00 85.75 83 TYR A O 1
ATOM 656 N N . ASN A 1 84 ? 4.512 5.059 -0.463 1.00 84.38 84 ASN A N 1
ATOM 657 C CA . ASN A 1 84 ? 4.131 5.834 -1.645 1.00 84.38 84 ASN A CA 1
ATOM 658 C C . ASN A 1 84 ? 5.319 6.647 -2.174 1.00 84.38 84 ASN A C 1
ATOM 660 O O . ASN A 1 84 ? 5.624 6.576 -3.360 1.00 84.38 84 ASN A O 1
ATOM 664 N N . LYS A 1 85 ? 6.060 7.324 -1.287 1.00 87.44 85 LYS A N 1
ATOM 665 C CA . LYS A 1 85 ? 7.283 8.054 -1.662 1.00 87.44 85 LYS A CA 1
ATOM 666 C C . LYS A 1 85 ? 8.345 7.140 -2.267 1.00 87.44 85 LYS A C 1
ATOM 668 O O . LYS A 1 85 ? 8.968 7.502 -3.260 1.00 87.44 85 LYS A O 1
ATOM 673 N N . SER A 1 86 ? 8.560 5.957 -1.693 1.00 84.81 86 SER A N 1
ATOM 674 C CA . SER A 1 86 ? 9.486 4.975 -2.265 1.00 84.81 86 SER A CA 1
ATOM 675 C C . SER A 1 86 ? 9.038 4.504 -3.651 1.00 84.81 86 SER A C 1
ATOM 677 O O . SER A 1 86 ? 9.871 4.403 -4.548 1.00 84.81 86 SER A O 1
ATOM 679 N N . CYS A 1 87 ? 7.739 4.269 -3.855 1.00 81.00 87 CYS A N 1
ATOM 680 C CA . CYS A 1 87 ? 7.196 3.886 -5.159 1.00 81.00 87 CYS A CA 1
ATOM 681 C C . CYS A 1 87 ? 7.366 5.001 -6.200 1.00 81.00 87 CYS A C 1
ATOM 683 O O . CYS A 1 87 ? 7.807 4.722 -7.310 1.00 81.00 87 CYS A O 1
ATOM 685 N N . GLU A 1 88 ? 7.088 6.257 -5.838 1.00 85.56 88 GLU A N 1
ATOM 686 C CA . GLU A 1 88 ? 7.303 7.421 -6.710 1.00 85.56 88 GLU A CA 1
ATOM 687 C C . GLU A 1 88 ? 8.771 7.549 -7.145 1.00 85.56 88 GLU A C 1
ATOM 689 O O . GLU A 1 88 ? 9.052 7.815 -8.313 1.00 85.56 88 GLU A O 1
ATOM 694 N N . LEU A 1 89 ? 9.721 7.335 -6.227 1.00 85.50 89 LEU A N 1
ATOM 695 C CA . LEU A 1 89 ? 11.152 7.371 -6.543 1.00 85.50 89 LEU A CA 1
ATOM 696 C C . LEU A 1 89 ? 11.554 6.262 -7.519 1.00 85.50 89 LEU A C 1
ATOM 698 O O . LEU A 1 89 ? 12.295 6.519 -8.464 1.00 85.50 89 LEU A O 1
ATOM 702 N N . LEU A 1 90 ? 11.050 5.046 -7.313 1.00 81.31 90 LEU A N 1
ATOM 703 C CA . LEU A 1 90 ? 11.328 3.913 -8.194 1.00 81.31 90 LEU A CA 1
ATOM 704 C C . LEU A 1 90 ? 10.727 4.109 -9.591 1.00 81.31 90 LEU A C 1
ATOM 706 O O . LEU A 1 90 ? 11.385 3.804 -10.581 1.00 81.31 90 LEU A O 1
ATOM 710 N N . GLN A 1 91 ? 9.517 4.663 -9.679 1.00 79.31 91 GLN A N 1
ATOM 711 C CA . GLN A 1 91 ? 8.885 5.001 -10.956 1.00 79.31 91 GLN A CA 1
ATOM 712 C C . GLN A 1 91 ? 9.672 6.071 -11.721 1.00 79.31 91 GLN A C 1
ATOM 714 O O . GLN A 1 91 ? 9.853 5.945 -12.929 1.00 79.31 91 GLN A O 1
ATOM 719 N N . ARG A 1 92 ? 10.181 7.102 -11.030 1.00 82.88 92 ARG A N 1
ATOM 720 C CA . ARG A 1 92 ? 11.054 8.112 -11.652 1.00 82.88 92 ARG A CA 1
ATOM 721 C C . ARG A 1 92 ? 12.346 7.496 -12.162 1.00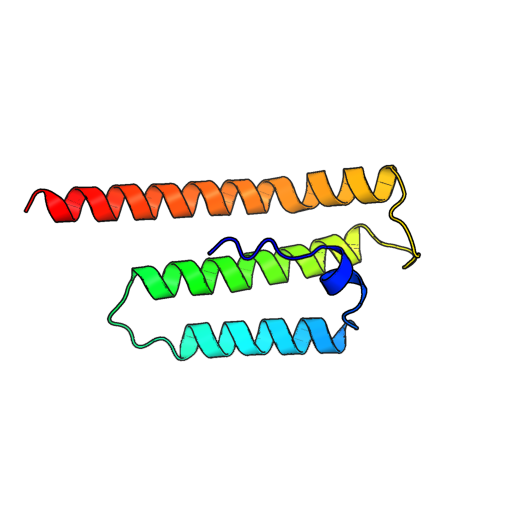 82.88 92 ARG A C 1
ATOM 723 O O . ARG A 1 92 ? 12.667 7.679 -13.325 1.00 82.88 92 ARG A O 1
ATOM 730 N N . LEU A 1 93 ? 13.013 6.697 -11.330 1.00 80.62 93 LEU A N 1
ATOM 731 C CA . LEU A 1 93 ? 14.231 5.991 -11.719 1.00 80.62 93 LEU A CA 1
ATOM 732 C C . LEU A 1 93 ? 14.006 5.137 -12.977 1.00 80.62 93 LEU A C 1
ATOM 734 O O . LEU A 1 93 ? 14.827 5.155 -13.887 1.00 80.62 93 LEU A O 1
ATOM 738 N N . GLN A 1 94 ? 12.882 4.420 -13.056 1.00 73.94 94 GLN A N 1
ATOM 739 C CA . GLN A 1 94 ? 12.517 3.650 -14.246 1.00 73.94 94 GLN A CA 1
ATOM 740 C C . GLN A 1 94 ? 12.313 4.539 -15.476 1.00 73.94 94 GLN A C 1
ATOM 742 O O . GLN A 1 94 ? 12.811 4.210 -16.549 1.00 73.94 94 GLN A O 1
ATOM 747 N N . SER A 1 95 ? 11.590 5.652 -15.324 1.00 73.06 95 SER A N 1
ATOM 748 C CA . SER A 1 95 ? 11.353 6.598 -16.415 1.00 73.06 95 SER A CA 1
ATOM 749 C C . SER A 1 95 ? 12.654 7.214 -16.928 1.00 73.06 95 SER A C 1
ATOM 751 O O . SER A 1 95 ? 12.817 7.347 -18.137 1.00 73.06 95 SER A O 1
ATOM 753 N N . ASP A 1 96 ? 13.570 7.575 -16.031 1.00 76.44 96 ASP A N 1
ATOM 754 C CA . ASP A 1 96 ? 14.860 8.165 -16.385 1.00 76.44 96 ASP A CA 1
ATOM 755 C C . ASP A 1 96 ? 15.717 7.156 -17.163 1.00 76.44 96 ASP A C 1
ATOM 757 O O . ASP A 1 96 ? 16.217 7.478 -18.240 1.00 76.44 96 ASP A O 1
ATOM 761 N N . TYR A 1 97 ? 15.785 5.902 -16.694 1.00 68.69 97 TYR A N 1
ATOM 762 C CA . TYR A 1 97 ? 16.446 4.826 -17.438 1.00 68.69 97 TYR A CA 1
ATOM 763 C C . TYR A 1 97 ? 15.815 4.599 -18.814 1.00 68.69 97 TYR A C 1
ATOM 765 O O . TYR A 1 97 ? 16.538 4.438 -19.790 1.00 68.69 97 TYR A O 1
ATOM 773 N N . PHE A 1 98 ? 14.485 4.580 -18.921 1.00 66.00 98 PHE A N 1
ATOM 774 C CA . PHE A 1 98 ? 13.807 4.386 -20.205 1.00 66.00 98 PHE A CA 1
ATOM 775 C C . PHE A 1 98 ? 14.155 5.493 -21.214 1.00 66.00 98 PHE A C 1
ATOM 777 O O . PHE A 1 98 ? 14.397 5.201 -22.385 1.00 66.00 98 PHE A O 1
ATOM 784 N N . ASN A 1 99 ? 14.232 6.745 -20.757 1.00 61.16 99 ASN A N 1
ATOM 785 C CA . ASN A 1 99 ? 14.570 7.889 -21.602 1.00 61.16 99 ASN A CA 1
ATOM 786 C C . ASN A 1 99 ? 16.025 7.839 -22.102 1.00 61.16 99 ASN A C 1
ATOM 788 O O . ASN A 1 99 ? 16.263 8.107 -23.277 1.00 61.16 99 ASN A O 1
ATOM 792 N N . GLU A 1 100 ? 16.985 7.426 -21.266 1.00 59.28 100 GLU A N 1
ATOM 793 C CA . GLU A 1 100 ? 18.394 7.271 -21.679 1.00 59.28 100 GLU A CA 1
ATOM 794 C C . GLU A 1 100 ? 18.592 6.214 -22.783 1.00 59.28 100 GLU A C 1
ATOM 796 O O . GLU A 1 100 ? 19.504 6.336 -23.599 1.00 59.28 100 GLU A O 1
ATOM 801 N N . PHE A 1 101 ? 17.735 5.190 -22.854 1.00 54.34 101 PHE A N 1
ATOM 802 C CA . PHE A 1 101 ? 17.799 4.160 -23.899 1.00 54.34 101 PHE A CA 1
ATOM 803 C C . PHE A 1 101 ? 17.122 4.559 -25.222 1.00 54.34 101 PHE A C 1
ATOM 805 O O . PHE A 1 101 ? 17.302 3.847 -26.205 1.00 54.34 101 PHE A O 1
ATOM 812 N N . GLN A 1 102 ? 16.363 5.662 -25.276 1.00 48.84 102 GLN A N 1
ATOM 813 C CA . GLN A 1 102 ? 15.793 6.182 -26.531 1.00 48.84 102 GLN A CA 1
ATOM 814 C C . GLN A 1 102 ? 16.718 7.156 -27.276 1.00 48.84 102 GLN A C 1
ATOM 816 O O . GLN A 1 102 ? 16.444 7.483 -28.430 1.00 48.84 102 GLN A O 1
ATOM 821 N N . GLU A 1 103 ? 17.800 7.620 -26.645 1.00 46.72 103 GLU A N 1
ATOM 822 C CA . GLU A 1 103 ? 18.796 8.494 -27.284 1.00 46.72 103 GLU A CA 1
ATOM 823 C C . GLU A 1 103 ? 19.926 7.727 -28.010 1.00 46.72 103 GLU A C 1
ATOM 825 O O . GLU A 1 103 ? 20.821 8.356 -28.578 1.00 46.72 103 GLU A O 1
ATOM 830 N N . TYR A 1 104 ? 19.867 6.388 -28.048 1.00 43.81 104 TYR A N 1
ATOM 831 C CA . TYR A 1 104 ? 20.758 5.500 -28.817 1.00 43.81 104 TYR A CA 1
ATOM 832 C C . TYR A 1 104 ? 19.988 4.685 -29.860 1.00 43.81 104 TYR A C 1
ATOM 834 O O . TYR A 1 104 ? 20.602 4.372 -30.908 1.00 43.81 104 TYR A O 1
#

Foldseek 3Di:
DPPPPDPVVVLVQDPVNLVVVLVVLVVVLVVPPPPDPPVNLVSVLVSLLSVLSSVLCVVLPPDRDPDDDPSSVVSSCVSCVVSVVVNVVSVVVVVVVVVVVVVD